Protein AF-A0A8T7CJK6-F1 (afdb_monomer_lite)

Foldseek 3Di:
DDPPPDPPDDPVNQQVDWDWDQDPVRDIDIDGQQDWDDDPNDIDGRVVVVVCVVVPVPPPD

Sequence (61 aa):
PEAFQGVLVKEDDLKNTTYKFTLEDGSVLEVKGNEEVEYDGDVHTAANLFDALKEGYYGKL

Secondary structure (DSSP, 8-state):
-----S----HHHHHH-EEEEE-TTS-EEEEETTSEEEETTEEEEHHHHHHHHHHT-TT--

pLDDT: mean 81.74, std 15.55, range [46.47, 96.19]

Structure (mmCIF, N/CA/C/O backbone):
data_AF-A0A8T7CJK6-F1
#
_entry.id   AF-A0A8T7CJK6-F1
#
loop_
_atom_site.group_PDB
_atom_site.id
_atom_site.type_symbol
_atom_site.label_atom_id
_atom_site.label_alt_id
_atom_site.label_comp_id
_atom_site.label_asym_id
_atom_site.label_entity_id
_atom_site.label_seq_id
_atom_site.pdbx_PDB_ins_code
_atom_site.Cartn_x
_atom_site.Cartn_y
_atom_site.Cartn_z
_atom_site.occupancy
_atom_site.B_iso_or_equiv
_atom_site.auth_seq_id
_atom_si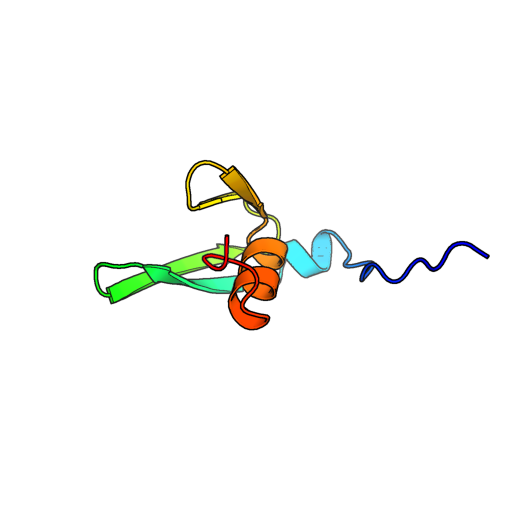te.auth_comp_id
_atom_site.auth_asym_id
_atom_site.auth_atom_id
_atom_site.pdbx_PDB_model_num
ATOM 1 N N . PRO A 1 1 ? 11.775 16.275 -25.606 1.00 52.22 1 PRO A N 1
ATOM 2 C CA . PRO A 1 1 ? 12.445 15.200 -24.839 1.00 52.22 1 PRO A CA 1
ATOM 3 C C . PRO A 1 1 ? 11.375 14.519 -23.993 1.00 52.22 1 PRO A C 1
ATOM 5 O O . PRO A 1 1 ? 10.706 15.200 -23.222 1.00 52.22 1 PRO A O 1
ATOM 8 N N . GLU A 1 2 ? 11.125 13.241 -24.251 1.00 46.47 2 GLU A N 1
ATOM 9 C CA . GLU A 1 2 ? 10.081 12.463 -23.583 1.00 46.47 2 GLU A CA 1
ATOM 10 C C . GLU A 1 2 ? 10.446 12.315 -22.105 1.00 46.47 2 GLU A C 1
ATOM 12 O O . GLU A 1 2 ? 11.428 11.664 -21.750 1.00 46.47 2 GLU A O 1
ATOM 17 N N . ALA A 1 3 ? 9.698 13.001 -21.241 1.00 49.94 3 ALA A N 1
ATOM 18 C CA . ALA A 1 3 ? 9.826 12.844 -19.806 1.00 49.94 3 ALA A CA 1
ATOM 19 C C . ALA A 1 3 ? 9.312 11.447 -19.442 1.00 49.94 3 ALA A C 1
ATOM 21 O O . ALA A 1 3 ? 8.120 11.247 -19.229 1.00 49.94 3 ALA A O 1
ATOM 22 N N . PHE A 1 4 ? 10.217 10.471 -19.367 1.00 49.88 4 PHE A N 1
ATOM 23 C CA . PHE A 1 4 ? 9.985 9.262 -18.587 1.00 49.88 4 PHE A CA 1
ATOM 24 C C . PHE A 1 4 ? 10.001 9.665 -17.113 1.00 49.88 4 PHE A C 1
ATOM 26 O O . PHE A 1 4 ? 11.011 9.568 -16.423 1.00 49.88 4 PHE A O 1
ATOM 33 N N . GLN A 1 5 ? 8.867 10.190 -16.660 1.00 51.59 5 GLN A N 1
ATOM 34 C CA . GLN A 1 5 ? 8.578 10.453 -15.256 1.00 51.59 5 GLN A CA 1
ATOM 35 C C . GLN A 1 5 ? 7.643 9.372 -14.691 1.00 51.59 5 GLN A C 1
ATOM 37 O O . GLN A 1 5 ? 6.861 9.625 -13.785 1.00 51.59 5 GLN A O 1
ATOM 42 N N . GLY A 1 6 ? 7.716 8.160 -15.250 1.00 54.47 6 GLY A N 1
ATOM 43 C CA . GLY A 1 6 ? 7.132 6.959 -14.665 1.00 54.47 6 GLY A CA 1
ATOM 44 C C . GLY A 1 6 ? 8.216 6.235 -13.883 1.00 54.47 6 GLY A C 1
ATOM 45 O O . GLY A 1 6 ? 9.274 5.933 -14.437 1.00 54.47 6 GLY A O 1
ATOM 46 N N . VAL A 1 7 ? 7.986 6.000 -12.594 1.00 59.38 7 VAL A N 1
ATOM 47 C CA . VAL A 1 7 ? 8.893 5.240 -11.732 1.00 59.38 7 VAL A CA 1
ATOM 48 C C . VAL A 1 7 ? 9.162 3.882 -12.392 1.00 59.38 7 VAL A C 1
ATOM 50 O O . VAL A 1 7 ? 8.261 3.058 -12.512 1.00 59.38 7 VAL A O 1
ATOM 53 N N . LEU A 1 8 ? 10.396 3.645 -12.849 1.00 66.75 8 LEU A N 1
ATOM 54 C CA . LEU A 1 8 ? 10.806 2.356 -13.409 1.00 66.75 8 LEU A CA 1
ATOM 55 C C . LEU A 1 8 ? 11.026 1.367 -12.252 1.00 66.75 8 LEU A C 1
ATOM 57 O O . LEU A 1 8 ? 12.163 1.077 -11.879 1.00 66.75 8 LEU A O 1
ATOM 61 N N . VAL A 1 9 ? 9.940 0.906 -11.627 1.00 68.25 9 VAL A N 1
ATOM 62 C CA . VAL A 1 9 ? 10.015 -0.147 -10.607 1.00 68.25 9 VAL A CA 1
ATOM 63 C C . VAL A 1 9 ? 10.287 -1.473 -11.314 1.00 68.25 9 VAL A C 1
ATOM 65 O O . VAL A 1 9 ? 9.630 -1.800 -12.302 1.00 68.25 9 VAL A O 1
ATOM 68 N N . LYS A 1 10 ? 11.270 -2.240 -10.837 1.00 80.50 10 LYS A N 1
ATOM 69 C CA . LYS A 1 10 ? 11.547 -3.575 -11.379 1.00 80.50 10 LYS A CA 1
ATOM 70 C C . LYS A 1 10 ? 10.511 -4.564 -10.852 1.00 80.50 10 LYS A C 1
ATOM 72 O O . LYS A 1 10 ? 10.118 -4.496 -9.691 1.00 80.50 10 LYS A O 1
ATOM 77 N N . GLU A 1 11 ? 10.117 -5.524 -11.682 1.00 80.94 11 GLU A N 1
ATOM 78 C CA . GLU A 1 11 ? 9.147 -6.560 -11.301 1.00 80.94 11 GLU A CA 1
ATOM 79 C C . GLU A 1 11 ? 9.560 -7.336 -10.038 1.00 80.94 11 GLU A C 1
ATOM 81 O O . GLU A 1 11 ? 8.709 -7.686 -9.222 1.00 80.94 11 GLU A O 1
ATOM 86 N N . ASP A 1 12 ? 10.859 -7.575 -9.837 1.00 85.88 12 ASP A N 1
ATOM 87 C CA . ASP A 1 12 ? 11.379 -8.213 -8.623 1.00 85.88 12 ASP A CA 1
ATOM 88 C C . ASP A 1 12 ? 11.148 -7.369 -7.363 1.00 85.88 12 ASP A C 1
ATOM 90 O O . ASP A 1 12 ? 10.750 -7.907 -6.329 1.00 85.88 12 ASP A O 1
ATOM 94 N N . ASP A 1 13 ? 11.347 -6.052 -7.432 1.00 86.88 13 ASP A N 1
ATOM 95 C CA . ASP A 1 13 ? 11.066 -5.150 -6.309 1.00 86.88 13 ASP A CA 1
ATOM 96 C C . ASP A 1 13 ? 9.568 -5.173 -5.956 1.00 86.88 13 ASP A C 1
ATOM 98 O O . ASP A 1 13 ? 9.200 -5.235 -4.778 1.00 86.88 13 ASP A O 1
ATOM 102 N N . LEU A 1 14 ? 8.694 -5.226 -6.970 1.00 87.69 14 LEU A N 1
ATOM 103 C CA . LEU A 1 14 ? 7.244 -5.348 -6.786 1.00 87.69 14 LEU A CA 1
ATOM 104 C C . LEU A 1 14 ? 6.853 -6.665 -6.100 1.00 87.69 14 LEU A C 1
ATOM 106 O O . LEU A 1 14 ? 6.075 -6.645 -5.148 1.00 87.69 14 LEU A O 1
ATOM 110 N N . LYS A 1 15 ? 7.428 -7.799 -6.518 1.00 90.88 15 LYS A N 1
ATOM 111 C CA . LYS A 1 15 ? 7.182 -9.121 -5.905 1.00 90.88 15 LYS A CA 1
ATOM 112 C C . LYS A 1 15 ? 7.645 -9.206 -4.454 1.00 90.88 15 LYS A C 1
ATOM 114 O O . LYS A 1 15 ? 7.046 -9.909 -3.636 1.00 90.88 15 LYS A O 1
ATOM 119 N N . ASN A 1 16 ? 8.714 -8.491 -4.114 1.00 92.06 16 ASN A N 1
ATOM 120 C CA . ASN A 1 16 ? 9.266 -8.503 -2.763 1.00 92.06 16 ASN A CA 1
ATOM 121 C C . ASN A 1 16 ? 8.578 -7.508 -1.819 1.00 92.06 16 ASN A C 1
ATOM 123 O O . ASN A 1 16 ? 8.628 -7.694 -0.602 1.00 92.06 16 ASN A O 1
ATOM 127 N N . THR A 1 17 ? 7.855 -6.526 -2.353 1.00 92.12 17 THR A N 1
ATOM 128 C CA . THR A 1 17 ? 7.120 -5.535 -1.560 1.00 92.12 17 THR A CA 1
ATOM 129 C C . THR A 1 17 ? 5.697 -6.014 -1.270 1.00 92.12 17 THR A C 1
ATOM 131 O O . THR A 1 17 ? 4.980 -6.429 -2.176 1.00 92.12 17 THR A O 1
ATOM 134 N N . THR A 1 18 ? 5.275 -5.967 -0.004 1.00 94.56 18 THR A N 1
ATOM 135 C CA . THR A 1 18 ? 3.894 -6.276 0.407 1.00 94.56 18 THR A CA 1
ATOM 136 C C . THR A 1 18 ? 3.158 -4.984 0.745 1.00 94.56 18 THR A C 1
ATOM 138 O O . THR A 1 18 ? 3.625 -4.207 1.579 1.00 94.56 18 THR A O 1
ATOM 141 N N . TYR A 1 19 ? 1.993 -4.791 0.140 1.00 92.75 19 TYR A N 1
ATOM 142 C CA . TYR A 1 19 ? 1.089 -3.670 0.370 1.00 92.75 19 TYR A CA 1
ATOM 143 C C . TYR A 1 19 ? -0.095 -4.106 1.226 1.00 92.75 19 TYR A C 1
ATOM 145 O O . TYR A 1 19 ? -0.477 -5.277 1.213 1.00 92.75 19 TYR A O 1
ATOM 153 N N . LYS A 1 20 ? -0.659 -3.159 1.981 1.00 93.69 20 LYS A N 1
ATOM 154 C CA . LYS A 1 20 ? -1.803 -3.390 2.866 1.00 93.69 20 LYS A CA 1
ATOM 155 C C . LYS A 1 20 ? -2.937 -2.443 2.503 1.00 93.69 20 LYS A C 1
ATOM 157 O O . LYS A 1 20 ? -2.731 -1.230 2.505 1.00 93.69 20 LYS A O 1
ATOM 162 N N . PHE A 1 21 ? -4.115 -2.996 2.248 1.00 90.44 21 PHE A N 1
ATOM 163 C CA . PHE A 1 21 ? -5.339 -2.250 1.975 1.00 90.44 21 PHE A CA 1
ATOM 164 C C . PHE A 1 21 ? -6.337 -2.494 3.095 1.00 90.44 21 PHE A C 1
ATOM 166 O O . PHE A 1 21 ? -6.574 -3.639 3.472 1.00 90.44 21 PHE A O 1
ATOM 173 N N . THR A 1 22 ? -6.927 -1.430 3.627 1.00 89.56 22 THR A N 1
ATOM 174 C CA . THR A 1 22 ? -8.049 -1.553 4.559 1.00 89.56 22 THR A CA 1
ATOM 175 C C . THR A 1 22 ? -9.332 -1.620 3.744 1.00 89.56 22 THR A C 1
ATOM 177 O O . THR A 1 22 ? -9.633 -0.691 2.998 1.00 89.56 22 THR A O 1
ATOM 180 N N . LEU A 1 23 ? -10.060 -2.724 3.866 1.00 88.00 23 LEU A N 1
ATOM 181 C CA . LEU A 1 23 ? -11.353 -2.923 3.220 1.00 88.00 23 LEU A CA 1
ATOM 182 C C . LEU A 1 23 ? -12.453 -2.178 3.986 1.00 88.00 23 LEU A C 1
ATOM 184 O O . LEU A 1 23 ? -12.276 -1.801 5.145 1.00 88.00 23 LEU A O 1
ATOM 188 N N . GLU A 1 24 ? -13.616 -2.016 3.360 1.00 83.62 24 GLU A N 1
ATOM 189 C CA . GLU A 1 24 ? -14.765 -1.304 3.944 1.00 83.62 24 GLU A CA 1
ATOM 190 C C . GLU A 1 24 ? -15.276 -1.938 5.248 1.00 83.62 24 GLU A C 1
ATOM 192 O O . GLU A 1 24 ? -15.726 -1.238 6.150 1.00 83.62 24 GLU A O 1
ATOM 197 N N . ASP A 1 25 ? -15.135 -3.259 5.382 1.00 87.50 25 ASP A N 1
ATOM 198 C CA . ASP A 1 25 ? -15.471 -4.021 6.593 1.00 87.50 25 ASP A CA 1
ATOM 199 C C . ASP A 1 25 ? -14.455 -3.815 7.745 1.00 87.50 25 ASP A C 1
ATOM 201 O O . ASP A 1 25 ? -14.627 -4.315 8.852 1.00 87.50 25 ASP A O 1
ATOM 205 N N . GLY A 1 26 ? -13.367 -3.070 7.510 1.00 90.00 26 GLY A N 1
ATOM 206 C CA . GLY A 1 26 ? -12.292 -2.829 8.482 1.00 90.00 26 GLY A CA 1
ATOM 207 C C . GLY A 1 26 ? -11.211 -3.915 8.511 1.00 90.00 26 GLY A C 1
ATOM 208 O O . GLY A 1 26 ? -10.204 -3.774 9.207 1.00 90.00 26 GLY A O 1
ATOM 209 N N . SER A 1 27 ? -11.387 -4.979 7.727 1.00 93.31 27 SER A N 1
ATOM 210 C CA . SER A 1 27 ? -10.383 -6.020 7.495 1.00 93.31 27 SER A CA 1
ATOM 211 C C . SER A 1 27 ? -9.198 -5.499 6.665 1.00 93.31 27 SER A C 1
ATOM 213 O O . SER A 1 27 ? -9.350 -4.577 5.865 1.00 93.31 27 SER A O 1
ATOM 215 N N . VAL A 1 28 ? -8.012 -6.099 6.826 1.00 93.25 28 VAL A N 1
ATOM 216 C CA . VAL A 1 28 ? -6.798 -5.725 6.074 1.00 93.25 28 VAL A CA 1
ATOM 217 C C . VAL A 1 28 ? -6.450 -6.803 5.052 1.00 93.25 28 VAL A C 1
ATOM 219 O O . VAL A 1 28 ? -6.257 -7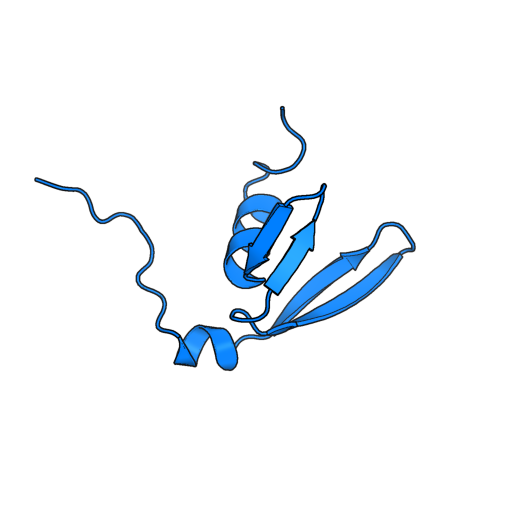.962 5.410 1.00 93.25 28 VAL A O 1
ATOM 222 N N . LEU A 1 29 ? -6.328 -6.402 3.791 1.00 92.12 29 LEU A N 1
ATOM 223 C CA . LEU A 1 29 ? -5.859 -7.228 2.686 1.00 92.12 29 LEU A CA 1
ATOM 224 C C . LEU A 1 29 ? -4.363 -6.983 2.452 1.00 92.12 29 LEU A C 1
ATOM 226 O O . LEU A 1 29 ? -3.954 -5.851 2.199 1.00 92.12 29 LEU A O 1
ATOM 230 N N . GLU A 1 30 ? -3.552 -8.039 2.520 1.00 95.75 30 GLU A N 1
ATOM 231 C CA . GLU A 1 30 ? -2.108 -7.987 2.262 1.00 95.75 30 GLU A CA 1
ATOM 232 C C . GLU A 1 30 ? -1.781 -8.668 0.929 1.00 95.75 30 GLU A C 1
ATOM 234 O O . GLU A 1 30 ? -2.044 -9.856 0.759 1.00 95.75 30 GLU A O 1
ATOM 239 N N . VAL A 1 31 ? -1.185 -7.932 -0.010 1.00 95.62 31 VAL A N 1
ATOM 240 C CA . VAL A 1 31 ? -0.893 -8.415 -1.374 1.00 95.62 31 VAL A CA 1
ATOM 241 C C . VAL A 1 31 ? 0.475 -7.932 -1.848 1.00 95.62 31 VAL A C 1
ATOM 243 O O . VAL A 1 31 ? 0.975 -6.899 -1.394 1.00 95.62 31 VAL A O 1
ATOM 246 N N . LYS A 1 32 ? 1.129 -8.687 -2.737 1.00 96.19 32 LYS A N 1
ATOM 247 C CA . LYS A 1 32 ? 2.418 -8.270 -3.309 1.00 96.19 32 LYS A CA 1
ATOM 248 C C . LYS A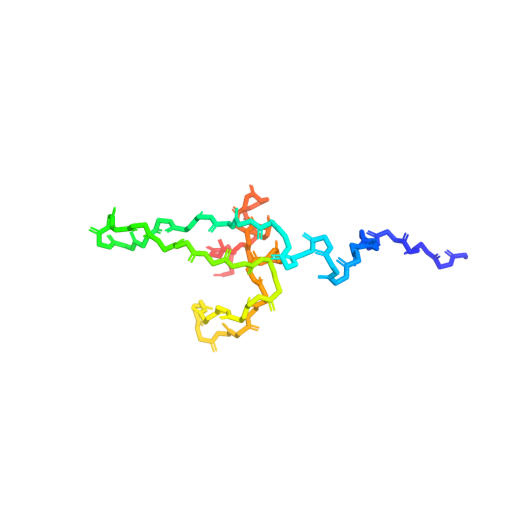 1 32 ? 2.221 -7.183 -4.354 1.00 96.19 32 LYS A C 1
ATOM 250 O O . LYS A 1 32 ? 1.189 -7.140 -5.007 1.00 96.19 32 LYS A O 1
ATOM 255 N N . GLY A 1 33 ? 3.222 -6.325 -4.534 1.00 93.19 33 GLY A N 1
ATOM 256 C CA . GLY A 1 33 ? 3.157 -5.175 -5.439 1.00 93.19 33 GLY A CA 1
ATOM 257 C C . GLY A 1 33 ? 2.819 -5.519 -6.889 1.00 93.19 33 GLY A C 1
ATOM 258 O O . GLY A 1 33 ? 2.227 -4.695 -7.579 1.00 93.19 33 GLY A O 1
ATOM 259 N N . ASN A 1 34 ? 3.185 -6.722 -7.337 1.00 93.69 34 ASN A N 1
ATOM 260 C CA . ASN A 1 34 ? 2.912 -7.231 -8.681 1.00 93.69 34 ASN A CA 1
ATOM 261 C C . ASN A 1 34 ? 1.560 -7.953 -8.807 1.00 93.69 34 ASN A C 1
ATOM 263 O O . ASN A 1 34 ? 1.212 -8.338 -9.918 1.00 93.69 34 ASN A O 1
ATOM 267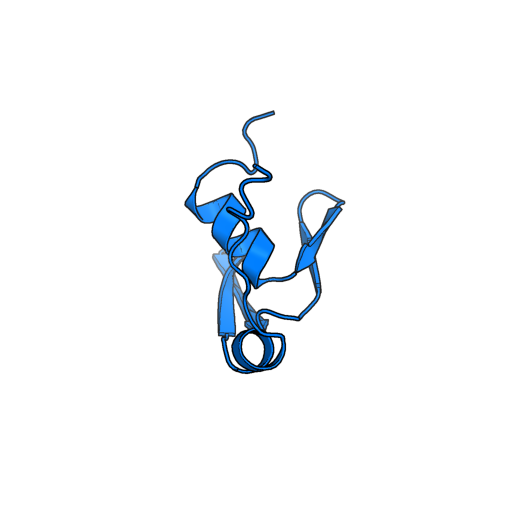 N N . GLU A 1 35 ? 0.866 -8.217 -7.699 1.00 95.62 35 GLU A N 1
ATOM 268 C CA . GLU A 1 35 ? -0.415 -8.923 -7.726 1.00 95.62 35 GLU A CA 1
ATOM 269 C C . GLU A 1 35 ? -1.520 -7.979 -8.178 1.00 95.62 35 GLU A C 1
ATOM 271 O O . GLU A 1 35 ? -1.501 -6.782 -7.874 1.00 95.62 35 GLU A O 1
ATOM 276 N N . GLU A 1 36 ? -2.478 -8.542 -8.902 1.00 94.12 36 GLU A N 1
ATOM 277 C CA . GLU A 1 36 ? -3.650 -7.840 -9.403 1.00 94.12 36 GLU A CA 1
ATOM 278 C C . GLU A 1 36 ? -4.717 -7.733 -8.305 1.00 94.12 36 GLU A C 1
ATOM 280 O O . GLU A 1 36 ? -5.011 -8.691 -7.589 1.00 94.12 36 GLU A O 1
ATOM 285 N N . VAL A 1 37 ? -5.288 -6.541 -8.171 1.00 92.06 37 VAL A N 1
ATOM 286 C CA . VAL A 1 37 ? -6.324 -6.179 -7.209 1.00 92.06 37 VAL A CA 1
ATOM 287 C C . VAL A 1 37 ? -7.449 -5.503 -7.981 1.00 92.06 37 VAL A C 1
ATOM 289 O O . VAL A 1 37 ? -7.216 -4.529 -8.697 1.00 92.06 37 VAL A O 1
ATOM 292 N N . GLU A 1 38 ? -8.663 -6.022 -7.830 1.00 91.81 38 GLU A N 1
ATOM 293 C CA . GLU A 1 38 ? -9.872 -5.388 -8.354 1.00 91.81 38 GLU A CA 1
ATOM 294 C C . GLU A 1 38 ? -10.369 -4.341 -7.352 1.00 91.81 38 GLU A C 1
ATOM 296 O O . GLU A 1 38 ? -10.565 -4.639 -6.170 1.00 91.81 38 GLU A O 1
ATOM 301 N N . TYR A 1 39 ? -10.553 -3.109 -7.818 1.00 87.81 39 TYR A N 1
ATOM 302 C CA . TYR A 1 39 ? -11.075 -2.010 -7.019 1.00 87.81 39 TYR A CA 1
ATOM 303 C C . TYR A 1 39 ? -11.945 -1.101 -7.894 1.00 87.81 39 TYR A C 1
ATOM 305 O O . TYR A 1 39 ? -11.522 -0.667 -8.960 1.00 87.81 39 TYR A O 1
ATOM 313 N N . ASP A 1 40 ? -13.176 -0.831 -7.450 1.00 86.69 40 ASP A N 1
ATOM 314 C CA . ASP A 1 40 ? -14.172 -0.026 -8.185 1.00 86.69 40 ASP A CA 1
ATOM 315 C C . ASP A 1 40 ? -14.526 -0.557 -9.595 1.00 86.69 40 ASP A C 1
ATOM 317 O O . ASP A 1 40 ? -14.973 0.184 -10.462 1.00 86.69 40 ASP A O 1
ATOM 321 N N . GLY A 1 41 ? -14.346 -1.862 -9.833 1.00 88.44 41 GLY A N 1
ATOM 322 C CA . GLY A 1 41 ? -14.634 -2.506 -11.122 1.00 88.44 41 GLY A CA 1
ATOM 323 C C . GLY A 1 41 ? -13.478 -2.496 -12.128 1.00 88.44 41 GLY A C 1
ATOM 324 O O . GLY A 1 41 ? -13.618 -3.091 -13.196 1.00 88.44 41 GLY A O 1
ATOM 325 N N . ASP A 1 42 ? -12.337 -1.896 -11.777 1.00 90.88 42 ASP A N 1
ATOM 326 C CA . ASP A 1 42 ? -11.099 -1.935 -12.556 1.00 90.88 42 ASP A CA 1
ATOM 327 C C . ASP A 1 42 ? -10.024 -2.784 -11.859 1.00 90.88 42 ASP A C 1
ATOM 329 O O . ASP A 1 42 ? -9.966 -2.889 -10.630 1.00 90.88 42 ASP A O 1
ATOM 333 N N . VAL A 1 43 ? -9.151 -3.408 -12.657 1.00 91.88 43 VAL A N 1
ATOM 334 C CA . VAL A 1 43 ? -8.044 -4.244 -12.168 1.00 91.88 43 VAL A CA 1
ATOM 335 C C . VAL A 1 43 ? -6.733 -3.469 -12.240 1.00 91.88 43 VAL A C 1
ATOM 337 O O . VAL A 1 43 ? -6.326 -2.984 -13.297 1.00 91.88 43 VAL A O 1
ATOM 340 N N . HIS A 1 44 ? -6.032 -3.402 -11.111 1.00 92.31 44 HIS A N 1
ATOM 341 C CA . HIS A 1 44 ? -4.754 -2.713 -10.970 1.00 92.31 44 HIS A CA 1
ATOM 342 C C . HIS A 1 44 ? -3.736 -3.584 -10.243 1.00 92.31 44 HIS A C 1
ATOM 344 O O . HIS A 1 44 ? -4.096 -4.423 -9.427 1.00 92.31 44 HIS A O 1
ATOM 350 N N . THR A 1 45 ? -2.442 -3.357 -10.461 1.00 93.44 45 THR A N 1
ATOM 351 C CA . THR A 1 45 ? -1.435 -3.951 -9.573 1.00 93.44 45 THR A CA 1
ATOM 352 C C . THR A 1 45 ? -1.488 -3.286 -8.200 1.00 93.44 45 THR A C 1
ATOM 354 O O . THR A 1 45 ? -1.745 -2.082 -8.092 1.00 93.44 45 THR A O 1
ATOM 357 N N . ALA A 1 46 ? -1.194 -4.036 -7.140 1.00 94.38 46 ALA A N 1
ATOM 358 C CA . ALA A 1 46 ? -1.222 -3.514 -5.776 1.00 94.38 46 ALA A CA 1
ATOM 359 C C . ALA A 1 46 ? -0.330 -2.275 -5.590 1.00 94.38 46 ALA A C 1
ATOM 361 O O . ALA A 1 46 ? -0.715 -1.330 -4.905 1.00 94.38 46 ALA A O 1
ATOM 362 N N . ALA A 1 47 ? 0.847 -2.240 -6.219 1.00 92.31 47 ALA A N 1
ATOM 363 C CA . ALA A 1 47 ? 1.721 -1.075 -6.129 1.00 92.31 47 ALA A CA 1
ATOM 364 C C . ALA A 1 47 ? 1.091 0.182 -6.751 1.00 92.31 47 ALA A C 1
ATOM 366 O O . ALA A 1 47 ? 1.150 1.250 -6.144 1.00 92.31 47 ALA A O 1
ATOM 367 N N . ASN A 1 48 ? 0.448 0.045 -7.915 1.00 88.44 48 ASN A N 1
ATOM 368 C CA . ASN A 1 48 ? -0.199 1.164 -8.601 1.00 88.44 48 ASN A CA 1
ATOM 369 C C . ASN A 1 48 ? -1.453 1.631 -7.854 1.00 88.44 48 ASN A C 1
ATOM 371 O O . ASN A 1 48 ? -1.653 2.832 -7.683 1.00 88.44 48 ASN A O 1
ATOM 375 N N . LEU A 1 49 ? -2.276 0.694 -7.371 1.00 90.94 49 LEU A N 1
ATOM 376 C CA . LEU A 1 49 ? -3.482 1.017 -6.609 1.00 90.94 49 LEU A CA 1
ATOM 377 C C . LEU A 1 49 ? -3.140 1.745 -5.303 1.00 90.94 49 LEU A C 1
ATOM 379 O O . LEU A 1 49 ? -3.784 2.730 -4.949 1.00 90.94 49 LEU A O 1
ATOM 383 N N . PHE A 1 50 ? -2.105 1.291 -4.593 1.00 90.50 50 PHE A N 1
ATOM 384 C CA . PHE A 1 50 ? -1.674 1.919 -3.347 1.00 90.50 50 PHE A CA 1
ATOM 385 C C . PHE A 1 50 ? -1.209 3.365 -3.550 1.00 90.50 50 PHE A C 1
ATOM 387 O O . PHE A 1 50 ? -1.555 4.237 -2.752 1.00 90.50 50 PHE A O 1
ATOM 394 N N . ASP A 1 51 ? -0.442 3.625 -4.611 1.00 88.31 51 ASP A N 1
ATOM 395 C CA . ASP A 1 51 ? 0.025 4.972 -4.940 1.00 88.31 51 ASP A CA 1
ATOM 396 C C . ASP A 1 51 ? -1.154 5.892 -5.298 1.00 88.31 51 ASP A C 1
ATOM 398 O O . ASP A 1 51 ? -1.325 6.945 -4.684 1.00 88.31 51 ASP A O 1
ATOM 402 N N . ALA A 1 52 ? -2.065 5.424 -6.160 1.00 86.31 52 ALA A N 1
ATOM 403 C CA . ALA A 1 52 ? -3.264 6.165 -6.554 1.00 86.31 52 ALA A CA 1
ATOM 404 C C . ALA A 1 52 ? -4.184 6.515 -5.366 1.00 86.31 52 ALA A C 1
ATOM 406 O O . ALA A 1 52 ? -4.727 7.623 -5.298 1.00 86.31 52 ALA A O 1
ATOM 407 N N . LEU A 1 53 ? -4.345 5.595 -4.407 1.00 85.12 53 LEU A N 1
ATOM 408 C CA . LEU A 1 53 ? -5.106 5.833 -3.175 1.00 85.12 53 LEU A CA 1
ATOM 409 C C . LEU A 1 53 ? -4.398 6.827 -2.246 1.00 85.12 53 LEU A C 1
ATOM 411 O O . LEU A 1 53 ? -5.045 7.704 -1.673 1.00 85.12 53 LEU A O 1
ATOM 415 N N . LYS A 1 54 ? -3.071 6.724 -2.107 1.00 83.19 54 LYS A N 1
ATOM 416 C CA . LYS A 1 54 ? -2.263 7.619 -1.266 1.00 83.19 54 LYS A CA 1
ATOM 417 C C . LYS A 1 54 ? -2.259 9.054 -1.787 1.00 83.19 54 LYS A C 1
ATOM 419 O O . LYS A 1 54 ? -2.329 9.994 -0.996 1.00 83.19 54 LYS A O 1
ATOM 424 N N . GLU A 1 55 ? -2.158 9.224 -3.099 1.00 80.19 55 GLU A N 1
ATOM 425 C CA . GLU A 1 55 ? -2.208 10.529 -3.758 1.00 80.19 55 GLU A CA 1
ATOM 426 C C . GLU A 1 55 ? -3.640 11.096 -3.842 1.00 80.19 55 GLU A C 1
ATOM 428 O O . GLU A 1 55 ? -3.827 12.284 -4.115 1.00 80.19 55 GLU A O 1
ATOM 433 N N . GLY A 1 56 ? -4.657 10.279 -3.533 1.00 71.12 56 GLY A N 1
ATOM 434 C CA . GLY A 1 56 ? -6.062 10.685 -3.476 1.00 71.12 56 GLY A CA 1
ATOM 435 C C . GLY A 1 56 ? -6.717 10.844 -4.850 1.00 71.12 56 GLY A C 1
ATOM 436 O O . GLY A 1 56 ? -7.650 11.641 -4.988 1.00 71.12 56 GLY A O 1
ATOM 437 N N . TYR A 1 57 ? -6.214 10.129 -5.862 1.00 61.81 57 TYR A N 1
ATOM 438 C CA . TYR A 1 57 ? -6.785 10.102 -7.213 1.00 61.81 57 TYR A CA 1
ATOM 439 C C . TYR A 1 57 ? -7.969 9.141 -7.340 1.00 61.81 57 TYR A C 1
ATOM 441 O O . TYR A 1 57 ? -8.813 9.333 -8.212 1.00 61.81 57 TYR 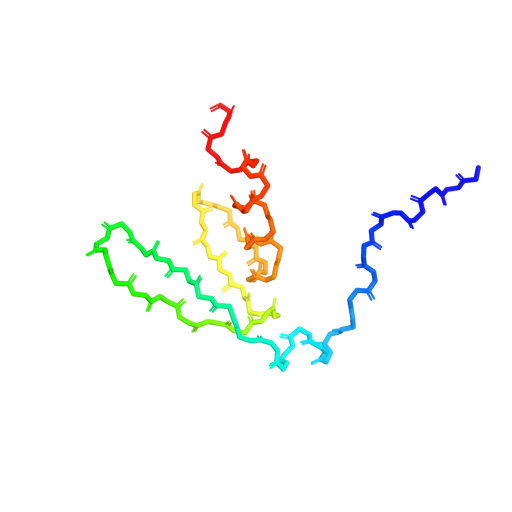A O 1
ATOM 449 N N . TYR A 1 58 ? -8.072 8.147 -6.459 1.00 59.16 58 TYR A N 1
ATOM 450 C CA . TYR A 1 58 ? -9.194 7.214 -6.464 1.00 59.16 58 TYR A CA 1
ATOM 451 C C . TYR A 1 58 ? -10.387 7.758 -5.657 1.00 59.16 58 TYR A C 1
ATOM 453 O O . TYR A 1 58 ? -10.222 8.178 -4.512 1.00 59.16 58 TYR A O 1
ATOM 461 N N . GLY A 1 59 ? -11.582 7.776 -6.267 1.00 53.00 59 GLY A N 1
ATOM 462 C CA . GLY A 1 59 ? -12.829 8.280 -5.664 1.00 53.00 59 GLY A CA 1
ATOM 463 C C . GLY A 1 59 ? -13.118 9.780 -5.852 1.00 53.00 59 GLY A C 1
ATOM 464 O O . GLY A 1 59 ? -13.985 10.321 -5.168 1.00 53.00 59 GLY A O 1
ATOM 465 N N . LYS A 1 60 ? -12.391 10.475 -6.743 1.00 50.28 60 LYS A N 1
ATOM 466 C CA . LYS A 1 60 ? -12.575 11.916 -7.032 1.00 50.28 60 LYS A CA 1
ATOM 467 C C . LYS A 1 60 ? -13.262 12.253 -8.365 1.00 50.28 60 LYS A C 1
ATOM 469 O O . LYS A 1 60 ? -13.316 13.437 -8.704 1.00 50.28 60 LYS A O 1
ATOM 474 N N . LEU A 1 61 ? -13.755 11.262 -9.108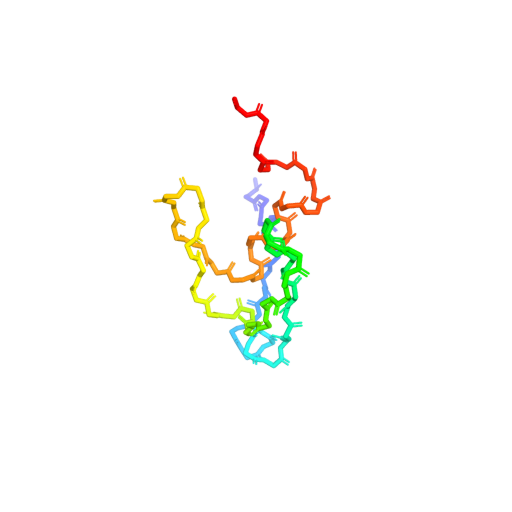 1.00 46.62 61 LEU A N 1
ATOM 475 C CA . LEU A 1 61 ? -14.542 11.488 -10.328 1.00 46.62 61 LEU A CA 1
ATOM 476 C C . LEU A 1 61 ? -16.035 11.613 -10.017 1.00 46.62 61 LEU A C 1
ATOM 478 O O . LEU A 1 61 ? -16.527 10.831 -9.177 1.00 46.62 61 LEU A O 1
#

Radius of gyration: 12.86 Å; chains: 1; bounding box: 28×24×33 Å